Protein AF-A0A2S2F876-F1 (afdb_monomer)

Solvent-accessible surface area (backbone atoms only — not comparable to full-atom values): 8687 Å² total; per-residue (Å²): 133,87,80,82,48,54,65,54,49,51,55,51,35,34,74,64,55,48,87,61,58,48,56,92,82,43,59,73,80,48,56,87,31,64,27,49,39,29,38,87,89,77,45,75,47,75,41,37,40,49,50,43,60,70,58,55,66,58,70,64,71,68,46,70,77,58,67,69,74,78,84,43,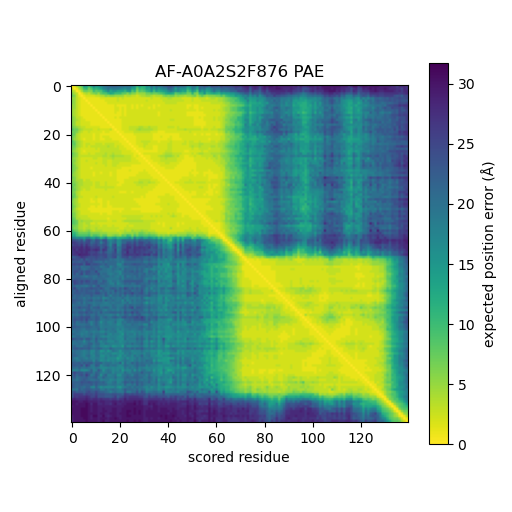54,68,59,48,52,56,50,41,36,75,70,56,47,89,61,57,48,55,90,84,41,59,73,79,47,59,87,32,64,29,49,38,30,35,87,90,79,45,76,46,77,41,37,39,49,51,40,67,73,67,49,70,67,87,87,52,86,77,77,80,76,83,74,79,74,80,89,128

pLDDT: mean 86.84, std 14.28, range [40.75, 97.81]

InterPro domains:
  IPR007929 Protein of unknown function DUF723 [PF05265] (3-62)
  IPR007929 Protein of unknown function DUF723 [PF05265] (70-128)

Secondary structure (DSSP, 8-state):
-PPPPHHHHHHHHHHHHTT-SB-TT-----TTSEEEEEETTTEEEEEEHHHHHTTPPPTTHHHHT-------HHHHHHHHHHHHTTSSB-TT-----TTSEEEEEETTTEEEEEEHHHHHTT---TTSPPPPP-------

Radius of gyration: 25.34 Å; Cα contacts (8 Å, |Δi|>4): 170; chains: 1; bounding box: 56×21×64 Å

Nearest PDB structures (foldseek):
  5vy4-assembly1_B  TM=1.911E-01  e=5.754E-01  Thermoplasma acidophilum
  8amz-assembly1_I  TM=2.904E-01  e=7.679E+00  Spinacia oleracea
  5nmm-assembly1_A  TM=1.717E-01  e=2.928E+00  Homo sapiens
  3c5l-assembly1_A  TM=1.714E-01  e=2.596E+00  Homo sapiens
  4o9w-assembly1_A  TM=1.663E-01  e=5.036E+00  Homo sapiens

Structure (mmCIF, N/CA/C/O backbone):
data_AF-A0A2S2F876-F1
#
_entry.id   AF-A0A2S2F876-F1
#
loop_
_atom_site.group_PDB
_atom_site.id
_atom_site.type_symbol
_atom_site.label_atom_id
_atom_site.label_alt_id
_atom_site.label_comp_id
_atom_site.label_asym_id
_atom_site.label_entity_id
_atom_site.label_seq_id
_atom_site.pdbx_PDB_ins_code
_atom_site.Cartn_x
_atom_site.Cartn_y
_atom_site.Cartn_z
_atom_site.occupancy
_atom_site.B_iso_or_equiv
_atom_site.auth_seq_id
_atom_site.auth_comp_id
_atom_site.auth_asym_id
_atom_site.auth_atom_id
_atom_site.pdbx_PDB_model_num
ATOM 1 N N . MET A 1 1 ? -33.109 7.523 17.990 1.00 54.34 1 MET A N 1
ATOM 2 C CA . MET A 1 1 ? -31.848 6.857 17.583 1.00 54.34 1 MET A CA 1
ATOM 3 C C . MET A 1 1 ? -31.151 6.326 18.826 1.00 54.34 1 MET A C 1
ATOM 5 O O . MET A 1 1 ? -30.933 7.099 19.751 1.00 54.34 1 MET A O 1
ATOM 9 N N . LYS A 1 2 ? -30.856 5.022 18.889 1.00 61.34 2 LYS A N 1
ATOM 10 C CA . LYS A 1 2 ? -30.177 4.413 20.044 1.00 61.34 2 LYS A CA 1
ATOM 11 C C . LYS A 1 2 ? -28.692 4.793 19.985 1.00 61.34 2 LYS A C 1
ATOM 13 O O . LYS A 1 2 ? -28.042 4.531 18.974 1.00 61.34 2 LYS A O 1
ATOM 18 N N . LYS A 1 3 ? -28.170 5.471 21.013 1.00 69.19 3 LYS A N 1
ATOM 19 C CA . LYS A 1 3 ? -26.731 5.761 21.107 1.00 69.19 3 LYS A CA 1
ATOM 20 C C . LYS A 1 3 ? -25.999 4.437 21.321 1.00 69.19 3 LYS A C 1
ATOM 22 O O . LYS A 1 3 ? -26.368 3.682 22.212 1.00 69.19 3 LYS A O 1
ATOM 27 N N . LEU A 1 4 ? -25.002 4.163 20.481 1.00 80.94 4 LEU A N 1
ATOM 28 C CA . LEU A 1 4 ? -24.133 2.996 20.628 1.00 80.94 4 LEU A CA 1
ATOM 29 C C . LEU A 1 4 ? -23.407 3.089 21.980 1.00 80.94 4 LEU A C 1
ATOM 31 O O . LEU A 1 4 ? -22.855 4.147 22.289 1.00 80.94 4 LEU A O 1
ATOM 35 N N . SER A 1 5 ? -23.425 2.024 22.778 1.00 92.50 5 SER A N 1
ATOM 36 C CA . SER A 1 5 ? -22.649 1.947 24.021 1.00 92.50 5 SER A CA 1
ATOM 37 C C . SER A 1 5 ? -21.208 1.481 23.755 1.00 92.50 5 SER A C 1
ATOM 39 O O . SER A 1 5 ? -20.876 1.047 22.647 1.00 92.50 5 SER A O 1
ATOM 41 N N . LEU A 1 6 ? -20.343 1.540 24.775 1.00 93.38 6 LEU A N 1
ATOM 42 C CA . LEU A 1 6 ? -19.014 0.918 24.710 1.00 93.38 6 LEU A CA 1
ATOM 43 C C . LEU A 1 6 ? -19.118 -0.598 24.475 1.00 93.38 6 LEU A C 1
ATOM 45 O O . LEU A 1 6 ? -18.379 -1.143 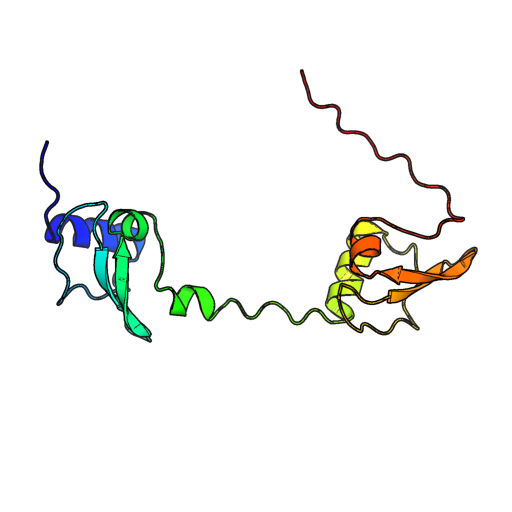23.662 1.00 93.38 6 LEU A O 1
ATOM 49 N N . GLU A 1 7 ? -20.069 -1.273 25.122 1.00 94.19 7 GLU A N 1
ATOM 50 C CA . GLU A 1 7 ? -20.288 -2.711 24.935 1.00 94.19 7 GLU A CA 1
ATOM 51 C C . GLU A 1 7 ? -20.690 -3.051 23.499 1.00 94.19 7 GLU A C 1
ATOM 53 O O . GLU A 1 7 ? -20.180 -4.008 22.915 1.00 94.19 7 GLU A O 1
ATOM 58 N N . ASP A 1 8 ? -21.576 -2.251 22.901 1.00 94.31 8 ASP A N 1
ATOM 59 C CA . ASP A 1 8 ? -21.981 -2.436 21.509 1.00 94.31 8 ASP A CA 1
ATOM 60 C C . ASP A 1 8 ? -20.799 -2.215 20.555 1.00 94.31 8 ASP A C 1
ATOM 62 O O . ASP A 1 8 ? -20.651 -2.936 19.564 1.00 94.31 8 ASP A O 1
ATOM 66 N N . PHE A 1 9 ? -19.936 -1.237 20.851 1.00 95.38 9 PHE A N 1
ATOM 67 C CA . PHE A 1 9 ? -18.696 -1.020 20.109 1.00 95.38 9 PHE A CA 1
ATOM 68 C C . PHE A 1 9 ? -17.757 -2.228 20.216 1.00 95.38 9 PHE A C 1
ATOM 70 O O . PHE A 1 9 ? -17.247 -2.678 19.190 1.00 95.38 9 PHE A O 1
ATOM 77 N N . ILE A 1 10 ? -17.559 -2.790 21.413 1.00 96.38 10 ILE A N 1
ATOM 78 C CA . ILE A 1 10 ? -16.692 -3.962 21.621 1.00 96.38 10 ILE A CA 1
ATOM 79 C C . ILE A 1 10 ? -17.247 -5.176 20.871 1.00 96.38 10 ILE A C 1
ATOM 81 O O . ILE A 1 10 ? -16.501 -5.830 20.144 1.00 96.38 10 ILE A O 1
ATOM 85 N N . LYS A 1 11 ? -18.558 -5.440 20.961 1.00 96.56 11 LYS A N 1
ATOM 86 C CA . LYS A 1 11 ? -19.216 -6.529 20.216 1.00 96.56 11 LYS A CA 1
ATOM 87 C C . LYS A 1 11 ? -18.979 -6.399 18.713 1.00 96.56 11 LYS A C 1
ATOM 89 O O . LYS A 1 11 ? -18.537 -7.351 18.077 1.00 96.56 11 LYS A O 1
ATOM 94 N N . LYS A 1 12 ? -19.208 -5.209 18.148 1.00 96.12 12 LYS A N 1
ATOM 95 C CA . LYS A 1 12 ? -18.961 -4.954 16.719 1.00 96.12 12 LYS A CA 1
ATOM 96 C C . LYS A 1 12 ? -17.483 -5.065 16.358 1.00 96.12 12 LYS A C 1
ATOM 98 O O . LYS A 1 12 ? -17.154 -5.614 15.315 1.00 96.12 12 LYS A O 1
ATOM 103 N N . SER A 1 13 ? -16.593 -4.593 17.222 1.00 96.38 13 SER A N 1
ATOM 104 C CA . SER A 1 13 ? -15.154 -4.675 16.981 1.00 96.38 13 SER A CA 1
ATOM 105 C C . SER A 1 13 ? -14.659 -6.122 16.978 1.00 96.38 13 SER A C 1
ATOM 107 O O . SER A 1 13 ? -13.819 -6.461 16.150 1.00 96.38 13 SER A O 1
ATOM 109 N N . ARG A 1 14 ? -15.215 -6.992 17.833 1.00 96.81 14 ARG A N 1
ATOM 110 C CA . ARG A 1 14 ? -14.914 -8.433 17.836 1.00 96.81 14 ARG A CA 1
ATOM 111 C C . ARG A 1 14 ? -15.399 -9.151 16.578 1.00 96.81 14 ARG A C 1
ATOM 113 O O . ARG A 1 14 ? -14.730 -10.067 16.125 1.00 96.81 14 ARG A O 1
ATOM 120 N N . ILE A 1 15 ? -16.500 -8.711 15.964 1.00 97.19 15 ILE A N 1
ATOM 121 C CA . ILE A 1 15 ? -16.936 -9.246 14.658 1.00 97.19 15 ILE A CA 1
ATOM 122 C C . ILE A 1 15 ? -15.889 -8.957 13.569 1.00 97.19 15 ILE A C 1
ATOM 124 O O . ILE A 1 15 ? -15.662 -9.785 12.694 1.00 97.19 15 ILE A O 1
ATOM 128 N N . VAL A 1 16 ? -15.245 -7.789 13.623 1.00 96.44 16 VAL A N 1
ATOM 129 C CA . VAL A 1 16 ? -14.303 -7.326 12.591 1.00 96.44 16 VAL A CA 1
ATOM 130 C C . VAL A 1 16 ? -12.882 -7.847 12.825 1.00 96.44 16 VAL A C 1
ATOM 132 O O . VAL A 1 16 ? -12.191 -8.199 11.873 1.00 96.44 16 VAL A O 1
ATOM 135 N N . HIS A 1 17 ? -12.438 -7.886 14.083 1.00 95.19 17 HIS A N 1
ATOM 136 C CA . HIS A 1 17 ? -11.038 -8.137 14.452 1.00 95.19 17 HIS A CA 1
ATOM 137 C C . HIS A 1 17 ? -10.826 -9.392 15.308 1.00 95.19 17 HIS A C 1
ATOM 139 O O . HIS A 1 17 ? -9.683 -9.695 15.649 1.00 95.19 17 HIS A O 1
ATOM 145 N N . GLY A 1 18 ? -11.889 -10.103 15.695 1.00 94.94 18 GLY A N 1
ATOM 146 C CA . GLY A 1 18 ? -11.823 -11.161 16.706 1.00 94.94 18 GLY A CA 1
ATOM 147 C C . GLY A 1 18 ? -11.371 -10.624 18.069 1.00 94.94 18 GLY A C 1
ATOM 148 O O . GLY A 1 18 ? -11.624 -9.468 18.415 1.00 94.94 18 GLY A O 1
ATOM 149 N N . ASP A 1 19 ? -10.634 -11.442 18.818 1.00 94.44 19 ASP A N 1
ATOM 150 C CA . ASP A 1 19 ? -10.071 -11.089 20.132 1.00 94.44 19 ASP A CA 1
ATOM 151 C C . ASP A 1 19 ? -8.688 -10.419 20.042 1.00 94.44 19 ASP A C 1
ATOM 153 O O . ASP A 1 19 ? -7.898 -10.429 20.982 1.00 94.44 19 ASP A O 1
ATOM 157 N N . LYS A 1 20 ? -8.369 -9.820 18.889 1.00 95.19 20 LYS A N 1
ATOM 158 C CA . LYS A 1 20 ? -7.048 -9.243 18.608 1.00 95.19 20 LYS A CA 1
ATOM 159 C C . LYS A 1 20 ? -6.686 -8.041 19.482 1.00 95.19 20 LYS A C 1
ATOM 161 O O . LYS A 1 20 ? -5.503 -7.782 19.682 1.00 95.19 20 LYS A O 1
ATOM 166 N N . TYR A 1 21 ? -7.671 -7.259 19.911 1.00 97.44 21 TYR A N 1
ATOM 167 C CA . TYR A 1 21 ? -7.458 -5.978 20.582 1.00 97.44 21 TYR A CA 1
ATOM 168 C C . TYR A 1 21 ? -8.097 -5.970 21.963 1.00 97.44 21 TYR A C 1
ATOM 170 O O . TYR A 1 21 ? -9.197 -6.494 22.139 1.00 97.44 21 TYR A O 1
ATOM 178 N N . ASP A 1 22 ? -7.423 -5.313 22.902 1.00 97.19 22 ASP A N 1
ATOM 179 C CA . ASP A 1 22 ? -7.954 -5.048 24.233 1.00 97.19 22 ASP A CA 1
ATOM 180 C C . ASP A 1 22 ? -8.590 -3.644 24.291 1.00 97.19 22 ASP A C 1
ATOM 182 O O . ASP A 1 22 ? -8.097 -2.674 23.702 1.00 97.19 22 ASP A O 1
ATOM 186 N N . TYR A 1 23 ? -9.730 -3.572 24.975 1.00 96.88 23 TYR A N 1
ATOM 187 C CA . TYR A 1 23 ? -10.564 -2.386 25.161 1.00 96.88 23 TYR A CA 1
ATOM 188 C C . TYR A 1 23 ? -10.772 -2.046 26.649 1.00 96.88 23 TYR A C 1
ATOM 190 O O . TYR A 1 23 ? -11.645 -1.243 26.977 1.00 96.88 23 TYR A O 1
ATOM 198 N N . SER A 1 24 ? -10.001 -2.658 27.553 1.00 95.12 24 SER A N 1
ATOM 199 C CA . SER A 1 24 ? -10.067 -2.474 29.010 1.00 95.12 24 SER A CA 1
ATOM 200 C C . SER A 1 24 ? -9.959 -1.007 29.447 1.00 95.12 24 SER A C 1
ATOM 202 O O . SER A 1 24 ? -10.622 -0.593 30.393 1.00 95.12 24 SER A O 1
ATOM 204 N N . GLU A 1 25 ? -9.197 -0.195 28.710 1.00 94.31 25 GLU A N 1
ATOM 205 C CA . GLU A 1 25 ? -9.042 1.248 28.944 1.00 94.31 25 GLU A CA 1
ATOM 206 C C . GLU A 1 25 ? -9.810 2.133 27.940 1.00 94.31 25 GLU A C 1
ATOM 208 O O . GLU A 1 25 ? -9.550 3.338 27.817 1.00 94.31 25 GLU A O 1
ATOM 213 N N . SER A 1 26 ? -10.723 1.558 27.156 1.00 94.69 26 SER A N 1
ATOM 214 C CA . SER A 1 26 ? -11.458 2.289 26.123 1.00 94.69 26 SER A CA 1
ATOM 215 C C . SER A 1 26 ? -12.617 3.098 26.703 1.00 94.69 26 SER A C 1
ATOM 217 O O . SER A 1 26 ? -13.439 2.591 27.457 1.00 94.69 26 SER A O 1
ATOM 219 N N . VAL A 1 27 ? -12.769 4.346 26.249 1.00 94.75 27 VAL A N 1
ATOM 220 C CA . VAL A 1 27 ? -13.952 5.176 26.535 1.00 94.75 27 VAL A CA 1
ATOM 221 C C . VAL A 1 27 ? -14.632 5.550 25.224 1.00 94.75 27 VAL A C 1
ATOM 223 O O . VAL A 1 27 ? -14.075 6.291 24.413 1.00 94.75 27 VAL A O 1
ATOM 226 N N . TYR A 1 28 ? -15.852 5.053 25.008 1.00 94.38 28 TYR A N 1
ATOM 227 C CA . TYR A 1 28 ? -16.613 5.342 23.794 1.00 94.38 28 TYR A CA 1
ATOM 228 C C . TYR A 1 28 ? -17.398 6.652 23.923 1.00 94.38 28 TYR A C 1
ATOM 230 O O . TYR A 1 28 ? -18.340 6.754 24.706 1.00 94.38 28 TYR A O 1
ATOM 238 N N . LYS A 1 29 ? -17.021 7.656 23.122 1.00 93.19 29 LYS A N 1
ATOM 239 C CA . LYS A 1 29 ? -17.654 8.991 23.101 1.00 93.19 29 LYS A CA 1
ATOM 240 C C . LYS A 1 29 ? -18.522 9.243 21.859 1.00 93.19 29 LYS A C 1
ATOM 242 O O . LYS A 1 29 ? -19.233 10.241 21.799 1.00 93.19 29 LYS A O 1
ATOM 247 N N . GLY A 1 30 ? -18.470 8.357 20.862 1.00 92.62 30 GLY A N 1
ATOM 248 C CA . GLY A 1 30 ? -19.225 8.469 19.611 1.00 92.62 30 GLY A CA 1
ATOM 249 C C . GLY A 1 30 ? -18.479 7.897 18.404 1.00 92.62 30 GLY A C 1
ATOM 250 O O . GLY A 1 30 ? -17.270 7.697 18.446 1.00 92.62 30 GLY A O 1
ATOM 251 N N . ALA A 1 31 ? -19.198 7.660 17.302 1.00 92.62 31 ALA A N 1
ATOM 252 C CA . ALA A 1 31 ? -18.662 6.950 16.135 1.00 92.62 31 ALA A CA 1
ATOM 253 C C . ALA A 1 31 ? -17.532 7.714 15.422 1.00 92.62 31 ALA A C 1
ATOM 255 O O . ALA A 1 31 ? -16.587 7.110 14.925 1.00 92.62 31 ALA A O 1
ATOM 256 N N . LEU A 1 32 ? -17.616 9.046 15.397 1.00 95.25 32 LEU A N 1
ATOM 257 C CA . LEU A 1 32 ? -16.601 9.922 14.801 1.00 95.25 32 LEU A CA 1
ATOM 258 C C . LEU A 1 32 ? -15.537 10.377 15.811 1.00 95.25 32 LEU A C 1
ATOM 260 O O . LEU A 1 32 ? -14.638 11.133 15.458 1.00 95.25 32 LEU A O 1
ATOM 264 N N . GLN A 1 33 ? -15.639 9.936 17.065 1.00 96.94 33 GLN A N 1
ATOM 265 C CA . GLN A 1 33 ? -14.683 10.276 18.110 1.00 96.94 33 GLN A CA 1
ATOM 266 C C . GLN A 1 33 ? -13.562 9.244 18.161 1.00 96.94 33 GLN A C 1
ATOM 268 O O . GLN A 1 33 ? -13.735 8.079 17.784 1.00 96.94 33 GLN A O 1
ATOM 273 N N . LYS A 1 34 ? -12.404 9.688 18.646 1.00 96.38 34 LYS A N 1
ATOM 274 C CA . LYS A 1 34 ? -11.295 8.787 18.928 1.00 96.38 34 LYS A CA 1
ATOM 275 C C . LYS A 1 34 ? -11.628 7.888 20.115 1.00 96.38 34 LYS A C 1
ATOM 277 O O . LYS A 1 34 ? -12.227 8.330 21.094 1.00 96.38 34 LYS A O 1
ATOM 282 N N . ILE A 1 35 ? -11.197 6.642 20.016 1.00 97.44 35 ILE A N 1
ATOM 283 C CA . ILE A 1 35 ? -11.236 5.639 21.070 1.00 97.44 35 ILE A CA 1
ATOM 284 C C . ILE A 1 35 ? -9.828 5.065 21.235 1.00 97.44 35 ILE A C 1
ATOM 286 O O . ILE A 1 35 ? -9.137 4.800 20.247 1.00 97.44 35 ILE A O 1
ATOM 290 N N . LYS A 1 36 ? -9.397 4.912 22.490 1.00 97.81 36 LYS A N 1
ATOM 291 C CA . LYS A 1 36 ? -8.165 4.204 22.847 1.00 97.81 36 LYS A CA 1
ATOM 292 C C . LYS A 1 36 ? -8.391 2.709 22.636 1.00 97.81 36 LYS A C 1
ATOM 294 O O . LYS A 1 36 ? -9.400 2.193 23.103 1.00 97.81 36 LYS A O 1
ATOM 299 N N . ILE A 1 37 ? -7.477 2.035 21.953 1.00 97.75 37 ILE A N 1
ATOM 300 C CA . ILE A 1 37 ? -7.491 0.595 21.677 1.00 97.75 37 ILE A CA 1
ATOM 301 C C . ILE A 1 37 ? -6.092 0.063 21.980 1.00 97.75 37 ILE A C 1
ATOM 303 O O . ILE A 1 37 ? -5.100 0.720 21.664 1.00 97.75 37 ILE A O 1
ATOM 307 N N . ILE A 1 38 ? -5.985 -1.115 22.583 1.00 97.75 38 ILE A N 1
ATOM 308 C CA . ILE A 1 38 ? -4.702 -1.694 22.980 1.00 97.75 38 ILE A CA 1
ATOM 309 C C . ILE A 1 38 ? -4.343 -2.819 22.012 1.00 97.75 38 ILE A C 1
ATOM 311 O O . ILE A 1 38 ? -5.053 -3.816 21.875 1.00 97.75 38 ILE A O 1
ATOM 315 N N . CYS A 1 39 ? -3.230 -2.642 21.300 1.00 96.12 39 CYS A N 1
ATOM 316 C CA . CYS A 1 39 ? -2.626 -3.677 20.474 1.00 96.12 39 CYS A CA 1
ATOM 317 C C . CYS A 1 39 ? -1.715 -4.562 21.338 1.00 96.12 39 CYS A C 1
ATOM 319 O O . CYS A 1 39 ? -0.825 -4.020 21.993 1.00 96.12 39 CYS A O 1
ATOM 321 N N . PRO A 1 40 ? -1.842 -5.900 21.280 1.00 95.31 40 PRO A N 1
ATOM 322 C CA . PRO A 1 40 ? -1.060 -6.807 22.124 1.00 95.31 40 PRO A CA 1
ATOM 323 C C . PRO A 1 40 ? 0.453 -6.723 21.879 1.00 95.31 40 PRO A C 1
ATOM 325 O O . PRO A 1 40 ? 1.232 -7.030 22.771 1.00 95.31 40 PRO A O 1
ATOM 328 N N . THR A 1 41 ? 0.886 -6.289 20.689 1.00 93.38 41 THR A N 1
ATOM 329 C CA . THR A 1 41 ? 2.310 -6.216 20.318 1.00 93.38 41 THR A CA 1
ATOM 330 C C . THR A 1 41 ? 2.873 -4.795 20.280 1.00 93.38 41 THR A C 1
ATOM 332 O O . THR A 1 41 ? 4.086 -4.626 20.271 1.00 93.38 41 THR A O 1
ATOM 335 N N . HIS A 1 42 ? 2.020 -3.768 20.207 1.00 94.44 42 HIS A N 1
ATOM 336 C CA . HIS A 1 42 ? 2.447 -2.375 19.998 1.00 94.44 42 HIS A CA 1
ATOM 337 C C . HIS A 1 42 ? 1.893 -1.395 21.042 1.00 94.44 42 HIS A C 1
ATOM 339 O O . HIS A 1 42 ? 2.148 -0.196 20.937 1.00 94.44 42 HIS A O 1
ATOM 345 N N . GLY A 1 43 ? 1.130 -1.884 22.022 1.00 95.12 43 GLY A N 1
ATOM 346 C CA . GLY A 1 43 ? 0.539 -1.075 23.084 1.00 95.12 43 GLY A CA 1
ATOM 347 C C . GLY A 1 43 ? -0.680 -0.260 22.646 1.00 95.12 43 GLY A C 1
ATOM 348 O O . GLY A 1 43 ? -1.322 -0.543 21.628 1.00 95.12 43 GLY A O 1
ATOM 349 N N . ALA A 1 44 ? -1.024 0.742 23.456 1.00 96.62 44 ALA A N 1
ATOM 350 C CA . ALA A 1 44 ? -2.186 1.597 23.244 1.00 96.62 44 ALA A CA 1
ATOM 351 C C . ALA A 1 44 ? -2.020 2.519 22.026 1.00 96.62 44 ALA A C 1
ATOM 353 O O . ALA A 1 44 ? -0.980 3.144 21.822 1.00 96.62 44 ALA A O 1
ATOM 354 N N . PHE A 1 45 ? -3.080 2.643 21.237 1.00 97.06 45 PHE A N 1
ATOM 355 C CA . PHE A 1 45 ? -3.187 3.573 20.121 1.00 97.06 45 PHE A CA 1
ATOM 356 C C . PHE A 1 45 ? -4.605 4.148 20.053 1.00 97.06 45 PHE A C 1
ATOM 358 O O . PHE A 1 45 ? -5.542 3.601 20.629 1.00 97.06 45 PHE A O 1
ATOM 365 N N . GLU A 1 46 ? -4.775 5.264 19.347 1.00 97.12 46 GLU A N 1
ATOM 366 C CA . GLU A 1 46 ? -6.088 5.880 19.149 1.00 97.12 46 GLU A CA 1
ATOM 367 C C . GLU A 1 46 ? -6.539 5.774 17.695 1.00 97.12 46 GLU A C 1
ATOM 369 O O . GLU A 1 46 ? -5.762 6.025 16.770 1.00 97.12 46 GLU A O 1
ATOM 374 N N . GLN A 1 47 ? -7.821 5.476 17.489 1.00 96.06 47 GLN A N 1
ATOM 375 C CA . GLN A 1 47 ? -8.471 5.560 16.180 1.00 96.06 47 GLN A CA 1
ATOM 376 C C . GLN A 1 47 ? -9.882 6.110 16.295 1.00 96.06 47 GLN A C 1
ATOM 378 O O . GLN A 1 47 ? -10.506 6.031 17.347 1.00 96.06 47 GLN A O 1
ATOM 383 N N . ILE A 1 48 ? -10.404 6.650 15.193 1.00 97.25 48 ILE A N 1
ATOM 384 C CA . ILE A 1 48 ? -11.832 6.957 15.085 1.00 97.25 48 ILE A CA 1
ATOM 385 C C . ILE A 1 48 ? -12.606 5.642 15.197 1.00 97.25 48 ILE A C 1
ATOM 387 O O . ILE A 1 48 ? -12.323 4.702 14.452 1.00 97.25 48 ILE A O 1
ATOM 391 N N . ALA A 1 49 ? -13.591 5.585 16.092 1.00 96.56 49 ALA A N 1
ATOM 392 C CA . ALA A 1 49 ? -14.326 4.355 16.372 1.00 96.56 49 ALA A CA 1
ATOM 393 C C . ALA A 1 49 ? -14.946 3.737 15.107 1.00 96.56 49 ALA A C 1
ATOM 395 O O . ALA A 1 49 ? -14.807 2.540 14.872 1.00 96.56 49 ALA A O 1
ATOM 396 N N . ASN A 1 50 ? -15.558 4.547 14.240 1.00 96.31 50 ASN A N 1
ATOM 397 C CA . ASN A 1 50 ? -16.117 4.064 12.978 1.00 96.31 50 ASN A CA 1
ATOM 398 C C . ASN A 1 50 ? -15.053 3.478 12.036 1.00 96.31 50 ASN A C 1
ATOM 400 O O . ASN A 1 50 ? -15.312 2.480 11.375 1.00 96.31 50 ASN A O 1
ATOM 404 N N . ASN A 1 51 ? -13.848 4.050 12.001 1.00 96.94 51 ASN A N 1
ATOM 405 C CA . ASN A 1 51 ? -12.762 3.531 11.168 1.00 96.94 51 ASN A CA 1
ATOM 406 C C . ASN A 1 51 ? -12.270 2.173 11.681 1.00 96.94 51 ASN A C 1
ATOM 408 O O . ASN A 1 51 ? -12.016 1.267 10.889 1.00 96.94 51 ASN A O 1
ATOM 412 N N . HIS A 1 52 ? -12.184 2.016 13.004 1.00 97.00 52 HIS A N 1
ATOM 413 C CA . HIS A 1 52 ? -11.862 0.729 13.620 1.00 97.00 52 HIS A CA 1
ATOM 414 C C . HIS A 1 52 ? -12.911 -0.331 13.269 1.00 97.00 52 HIS A C 1
ATOM 416 O O . HIS A 1 52 ? -12.561 -1.427 12.837 1.00 97.00 52 HIS A O 1
ATOM 422 N N . LEU A 1 53 ? -14.200 0.020 13.348 1.00 96.25 53 LEU A N 1
ATOM 423 C CA . LEU A 1 53 ? -15.309 -0.856 12.942 1.00 96.25 53 LEU A CA 1
ATOM 424 C C . LEU A 1 53 ? -15.340 -1.167 11.435 1.00 96.25 53 LEU A C 1
ATOM 426 O O . LEU A 1 53 ? -15.992 -2.122 11.029 1.00 96.25 53 LEU A O 1
ATOM 430 N N . GLN A 1 54 ? -14.641 -0.396 10.602 1.00 96.25 54 GLN A N 1
ATOM 431 C CA . GLN A 1 54 ? -14.453 -0.685 9.175 1.00 96.25 54 GLN A CA 1
ATOM 432 C C . GLN A 1 54 ? -13.244 -1.595 8.896 1.00 96.25 54 GLN A C 1
ATOM 434 O O . GLN A 1 54 ? -12.938 -1.866 7.737 1.00 96.25 54 GLN A O 1
ATOM 439 N N . GLY A 1 55 ? -12.544 -2.070 9.930 1.00 94.00 55 GLY A N 1
ATOM 440 C CA . GLY A 1 55 ? -11.406 -2.978 9.777 1.00 94.00 55 GLY A CA 1
ATOM 441 C C . GLY A 1 55 ? -10.044 -2.290 9.724 1.00 94.00 55 GLY A C 1
ATOM 442 O O . GLY A 1 55 ? -9.048 -2.942 9.394 1.00 94.00 55 GLY A O 1
ATOM 443 N N . MET A 1 56 ? -9.947 -0.999 10.074 1.00 94.00 56 MET A N 1
ATOM 444 C CA . MET A 1 56 ? -8.629 -0.399 10.288 1.00 94.00 56 MET A CA 1
ATOM 445 C C . MET A 1 56 ? -7.899 -1.121 11.415 1.00 94.00 56 MET A C 1
ATOM 447 O O . MET A 1 56 ? -8.413 -1.300 12.511 1.00 94.00 56 MET A O 1
ATOM 451 N N . ASN A 1 57 ? -6.674 -1.540 11.118 1.00 93.44 57 ASN A N 1
ATOM 452 C CA . ASN A 1 57 ? -5.801 -2.197 12.075 1.00 93.44 57 ASN A CA 1
ATOM 453 C C . ASN A 1 57 ? -4.934 -1.167 12.809 1.00 93.44 57 ASN A C 1
ATOM 455 O O . ASN A 1 57 ? -4.805 -0.018 12.382 1.00 93.44 57 ASN A O 1
ATOM 459 N N . CYS A 1 58 ? -4.278 -1.606 13.883 1.00 94.00 58 CYS A N 1
ATOM 460 C CA . CYS A 1 58 ? -3.196 -0.869 14.535 1.00 94.00 58 CYS A CA 1
ATOM 461 C C . CYS A 1 58 ? -2.199 -0.330 13.484 1.00 94.00 58 CYS A C 1
ATOM 463 O O . CYS A 1 58 ? -1.722 -1.118 12.659 1.00 94.00 58 CYS A O 1
ATOM 465 N N . PRO A 1 59 ? -1.840 0.970 13.511 1.00 91.12 59 PRO A N 1
ATOM 466 C CA . PRO A 1 59 ? -0.955 1.566 12.510 1.00 91.12 59 PRO A CA 1
ATOM 467 C C . PRO A 1 59 ? 0.413 0.885 12.423 1.00 91.12 59 PRO A C 1
ATOM 469 O O . PRO A 1 59 ? 0.964 0.756 11.332 1.00 91.12 59 PRO A O 1
ATOM 472 N N . ASN A 1 60 ? 0.936 0.410 13.557 1.00 87.88 60 ASN A N 1
ATOM 473 C CA . ASN A 1 60 ? 2.211 -0.297 13.609 1.00 87.88 60 ASN A CA 1
ATOM 474 C C . ASN A 1 60 ? 2.094 -1.691 12.976 1.00 87.88 60 ASN A C 1
ATOM 476 O O . ASN A 1 60 ? 2.854 -1.980 12.060 1.00 87.88 60 ASN A O 1
ATOM 480 N N . CYS A 1 61 ? 1.069 -2.487 13.322 1.00 87.38 61 CYS A N 1
ATOM 481 C CA . CYS A 1 61 ? 0.788 -3.759 12.630 1.00 87.38 61 CYS A CA 1
ATOM 482 C C . CYS A 1 61 ? 0.579 -3.569 11.120 1.00 87.38 61 CYS A C 1
ATOM 484 O O . CYS A 1 61 ? 1.035 -4.365 10.314 1.00 87.38 61 CYS A O 1
ATOM 486 N N . ALA A 1 62 ? -0.115 -2.505 10.710 1.00 84.56 62 ALA A N 1
ATOM 487 C CA . ALA A 1 62 ? -0.351 -2.225 9.295 1.00 84.56 62 ALA A CA 1
ATOM 488 C C . ALA A 1 62 ? 0.922 -1.788 8.545 1.00 84.56 62 ALA A C 1
ATOM 490 O O . ALA A 1 62 ? 0.926 -1.731 7.312 1.00 84.56 62 ALA A O 1
ATOM 491 N N . ASN A 1 63 ? 1.983 -1.429 9.269 1.00 76.62 63 ASN A N 1
ATOM 492 C C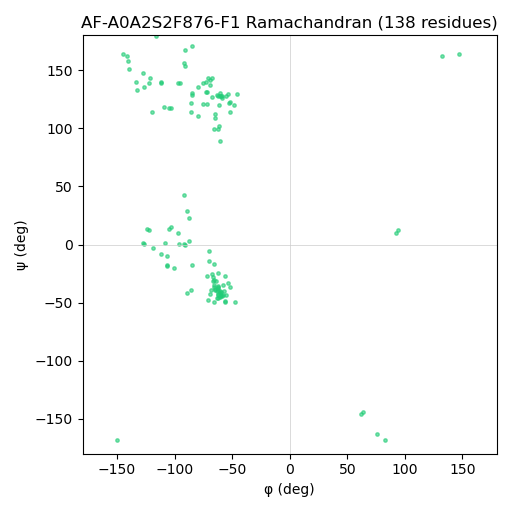A . ASN A 1 63 ? 3.252 -0.982 8.710 1.00 76.62 63 ASN A CA 1
ATOM 493 C C . ASN A 1 63 ? 4.370 -2.030 8.827 1.00 76.62 63 ASN A C 1
ATOM 495 O O . ASN A 1 63 ? 5.327 -1.926 8.062 1.00 76.62 63 ASN A O 1
ATOM 499 N N . THR A 1 64 ? 4.247 -3.051 9.685 1.00 65.50 64 THR A N 1
ATOM 500 C CA . THR A 1 64 ? 5.246 -4.131 9.817 1.00 65.50 64 THR A CA 1
ATOM 501 C C . THR A 1 64 ? 5.383 -4.971 8.544 1.00 65.50 64 THR A C 1
ATOM 503 O O . THR A 1 64 ? 6.493 -5.359 8.198 1.00 65.50 64 THR A O 1
ATOM 506 N N . ASP A 1 65 ? 4.308 -5.134 7.764 1.00 54.09 65 ASP A N 1
ATOM 507 C CA . ASP A 1 65 ? 4.335 -5.866 6.483 1.00 54.09 65 ASP A CA 1
ATOM 508 C C . ASP A 1 65 ? 4.627 -4.978 5.263 1.00 54.09 65 ASP A C 1
ATOM 510 O O . ASP A 1 65 ? 4.723 -5.448 4.128 1.00 54.09 65 ASP A O 1
ATOM 514 N N . LYS A 1 66 ? 4.821 -3.668 5.464 1.00 53.91 66 LYS A N 1
ATOM 515 C CA . LYS A 1 66 ? 5.196 -2.733 4.392 1.00 53.91 66 LYS A CA 1
ATOM 516 C C . LYS A 1 66 ? 6.706 -2.579 4.283 1.00 53.91 66 LYS A C 1
ATOM 518 O O . LYS A 1 66 ? 7.200 -1.475 4.025 1.00 53.91 66 LYS A O 1
ATOM 523 N N . ALA A 1 67 ? 7.449 -3.680 4.373 1.00 51.12 67 ALA A N 1
ATOM 524 C CA . ALA A 1 67 ? 8.742 -3.739 3.712 1.00 51.12 67 ALA A CA 1
ATOM 525 C C . ALA A 1 67 ? 8.471 -3.542 2.214 1.00 51.12 67 ALA A C 1
ATOM 527 O O . ALA A 1 67 ? 8.189 -4.491 1.485 1.00 51.12 67 ALA A O 1
ATOM 528 N N . LYS A 1 68 ? 8.471 -2.281 1.750 1.00 55.69 68 LYS A N 1
ATOM 529 C CA . LYS A 1 68 ? 8.411 -1.971 0.320 1.00 55.69 68 LYS A CA 1
ATOM 530 C C . LYS A 1 68 ? 9.471 -2.864 -0.315 1.00 55.69 68 LYS A C 1
ATOM 532 O O . LYS A 1 68 ? 10.629 -2.734 0.095 1.00 55.69 68 LYS A O 1
ATOM 537 N N . PRO A 1 69 ? 9.118 -3.766 -1.251 1.00 56.28 69 PRO A N 1
ATOM 538 C CA . PRO A 1 69 ? 10.115 -4.622 -1.866 1.00 56.28 69 PRO A CA 1
ATOM 539 C C . PRO A 1 69 ? 11.226 -3.704 -2.359 1.00 56.28 69 PRO A C 1
ATOM 541 O O . PRO A 1 69 ? 10.942 -2.723 -3.061 1.00 56.28 69 PRO A O 1
ATOM 544 N N . LYS A 1 70 ? 12.462 -3.944 -1.896 1.00 58.22 70 LYS A N 1
ATOM 545 C CA . LYS A 1 70 ? 13.615 -3.150 -2.321 1.00 58.22 70 LYS A CA 1
ATOM 546 C C . LYS A 1 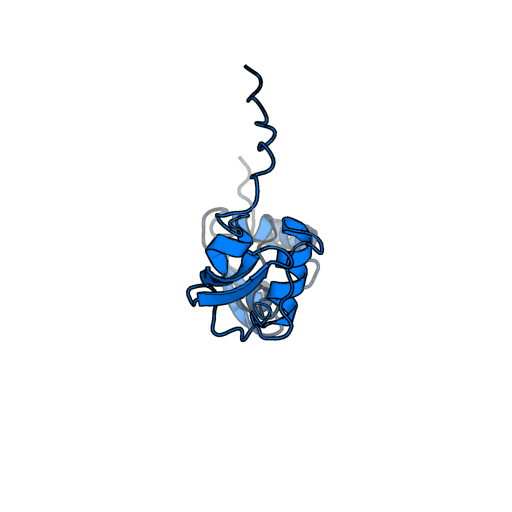70 ? 13.581 -3.170 -3.841 1.00 58.22 70 LYS A C 1
ATOM 548 O O . LYS A 1 70 ? 13.670 -4.234 -4.446 1.00 58.22 70 LYS A O 1
ATOM 553 N N . LYS A 1 71 ? 13.353 -2.005 -4.456 1.00 67.12 71 LYS A N 1
ATOM 554 C CA . LYS A 1 71 ? 13.342 -1.899 -5.913 1.00 67.12 71 LYS A CA 1
ATOM 555 C C . LYS A 1 71 ? 14.771 -2.190 -6.357 1.00 67.12 71 LYS A C 1
ATOM 557 O O . LYS A 1 71 ? 15.635 -1.334 -6.205 1.00 67.12 71 LYS A O 1
ATOM 562 N N . ASN A 1 72 ? 15.006 -3.413 -6.797 1.00 81.06 72 ASN A N 1
ATOM 563 C CA . ASN A 1 72 ? 16.281 -3.930 -7.264 1.00 81.06 72 ASN A CA 1
ATOM 564 C C . ASN A 1 72 ? 16.163 -4.291 -8.753 1.00 81.06 72 ASN A C 1
ATOM 566 O O . ASN A 1 72 ? 15.099 -4.114 -9.360 1.00 81.06 72 ASN A O 1
ATOM 570 N N . LEU A 1 73 ? 17.261 -4.765 -9.343 1.00 85.19 73 LEU A N 1
ATOM 571 C CA . LEU A 1 73 ? 17.294 -5.142 -10.754 1.00 85.19 73 LEU A CA 1
ATOM 572 C C . LEU A 1 73 ? 16.241 -6.218 -11.072 1.00 85.19 73 LEU A C 1
ATOM 574 O O . LEU A 1 73 ? 15.477 -6.040 -12.012 1.00 85.19 73 LEU A O 1
ATOM 578 N N . ASP A 1 74 ? 16.088 -7.243 -10.232 1.00 85.50 74 ASP A N 1
ATOM 579 C CA . ASP A 1 74 ? 15.103 -8.317 -10.444 1.00 85.50 74 ASP A CA 1
ATOM 580 C C . ASP A 1 74 ? 13.662 -7.800 -10.501 1.00 85.50 74 ASP A C 1
ATOM 582 O O . ASP A 1 74 ? 12.869 -8.193 -11.360 1.00 85.50 74 ASP A O 1
ATOM 586 N N . SER A 1 75 ? 13.310 -6.882 -9.594 1.00 86.69 75 SER A N 1
ATOM 587 C CA . SER A 1 75 ? 12.002 -6.222 -9.586 1.00 86.69 75 SER A CA 1
ATOM 588 C C . SER A 1 75 ? 11.752 -5.447 -10.879 1.00 86.69 75 SER A C 1
ATOM 590 O O . SER A 1 75 ? 10.635 -5.455 -11.405 1.00 86.69 75 SER A O 1
ATOM 592 N N . PHE A 1 76 ? 12.786 -4.779 -11.393 1.00 90.44 76 PHE A N 1
ATOM 593 C CA . PHE A 1 76 ? 12.727 -4.084 -12.670 1.00 90.44 76 PHE A CA 1
ATOM 594 C C . PHE A 1 76 ? 12.549 -5.065 -13.832 1.00 90.44 76 PHE A C 1
ATOM 596 O O . PHE A 1 76 ? 11.624 -4.869 -14.616 1.00 90.44 76 PHE A O 1
ATOM 603 N N . LEU A 1 77 ? 13.354 -6.129 -13.909 1.00 90.56 77 LEU A N 1
ATOM 604 C CA . LEU A 1 77 ? 13.312 -7.114 -14.994 1.00 90.56 77 LEU A CA 1
ATOM 605 C C . LEU A 1 77 ? 11.944 -7.787 -15.099 1.00 90.56 77 LEU A C 1
ATOM 607 O O . LEU A 1 77 ? 11.383 -7.863 -16.191 1.00 90.56 77 LEU A O 1
ATOM 611 N N . LYS A 1 78 ? 11.352 -8.188 -13.966 1.00 90.25 78 LYS A N 1
ATOM 612 C CA . LYS A 1 78 ? 9.995 -8.761 -13.939 1.00 90.25 78 LYS A CA 1
ATOM 613 C C . LYS A 1 78 ? 8.974 -7.816 -14.572 1.00 90.25 78 LYS A C 1
ATOM 615 O O . LYS A 1 78 ? 8.210 -8.228 -15.438 1.00 90.25 78 LYS A O 1
ATOM 620 N N . LYS A 1 79 ? 8.989 -6.537 -14.183 1.00 89.56 79 LYS A N 1
ATOM 621 C CA . LYS A 1 79 ? 8.058 -5.531 -14.721 1.00 89.56 79 LYS A CA 1
ATOM 622 C C . LYS A 1 79 ? 8.337 -5.210 -16.183 1.00 89.56 79 LYS A C 1
ATOM 624 O O . LYS A 1 79 ? 7.403 -5.097 -16.971 1.00 89.56 79 LYS A O 1
ATOM 629 N N . ALA A 1 80 ? 9.607 -5.068 -16.546 1.00 91.81 80 ALA A N 1
ATOM 630 C CA . ALA A 1 80 ? 10.022 -4.796 -17.910 1.00 91.81 80 ALA A CA 1
ATOM 631 C C . ALA A 1 80 ? 9.575 -5.927 -18.848 1.00 91.81 80 ALA A C 1
ATOM 633 O O . ALA A 1 80 ? 8.989 -5.637 -19.890 1.00 91.81 80 ALA A O 1
ATOM 634 N N . LYS A 1 81 ? 9.707 -7.192 -18.420 1.00 91.62 81 LYS A N 1
ATOM 635 C CA . LYS A 1 81 ? 9.190 -8.364 -19.140 1.00 91.62 81 LYS A CA 1
ATOM 636 C C . LYS A 1 81 ? 7.667 -8.347 -19.281 1.00 91.62 81 LYS A C 1
ATOM 638 O O . LYS A 1 81 ? 7.161 -8.655 -20.351 1.00 91.62 81 LYS A O 1
ATOM 643 N N . THR A 1 82 ? 6.916 -7.920 -18.264 1.00 90.44 82 THR A N 1
ATOM 644 C CA . THR A 1 82 ? 5.452 -7.765 -18.389 1.00 90.44 82 THR A CA 1
ATOM 645 C C . THR A 1 82 ? 5.055 -6.731 -19.450 1.00 90.44 82 THR A C 1
ATOM 647 O O . THR A 1 82 ? 4.047 -6.901 -20.129 1.00 90.44 82 THR A O 1
ATOM 650 N N . ILE A 1 83 ? 5.824 -5.651 -19.596 1.00 90.12 83 ILE A N 1
ATOM 651 C CA . ILE A 1 83 ? 5.470 -4.520 -20.471 1.00 90.12 83 ILE A CA 1
ATOM 652 C C . ILE A 1 83 ? 5.983 -4.719 -21.898 1.00 90.12 83 ILE A C 1
ATOM 654 O O . ILE A 1 83 ? 5.289 -4.395 -22.862 1.00 90.12 83 ILE A O 1
ATOM 658 N N . HIS A 1 84 ? 7.211 -5.216 -22.032 1.00 90.69 84 HIS A N 1
ATOM 659 C CA . HIS A 1 84 ? 7.931 -5.298 -23.301 1.00 90.69 84 HIS A CA 1
ATOM 660 C C . HIS A 1 84 ? 8.140 -6.734 -23.788 1.00 90.69 84 HIS A C 1
ATOM 662 O O . HIS A 1 84 ? 8.568 -6.910 -24.927 1.00 90.69 84 HIS A O 1
ATOM 668 N N . GLY A 1 85 ? 7.824 -7.751 -22.980 1.00 89.44 85 GLY A N 1
ATOM 669 C CA . GLY A 1 85 ? 8.164 -9.145 -23.269 1.00 89.44 85 GLY A CA 1
ATOM 670 C C . GLY A 1 85 ? 9.677 -9.346 -23.306 1.00 89.44 85 GLY A C 1
ATOM 671 O O . GLY A 1 85 ? 10.419 -8.671 -22.594 1.00 89.44 85 GLY A O 1
ATOM 672 N N . ASP A 1 86 ? 10.138 -10.215 -24.198 1.00 89.62 86 ASP A N 1
ATOM 673 C CA . ASP A 1 86 ? 11.563 -10.477 -24.440 1.00 89.62 86 ASP A CA 1
ATOM 674 C C . ASP A 1 86 ? 12.156 -9.543 -25.523 1.00 89.62 86 ASP A C 1
ATOM 676 O O . ASP A 1 86 ? 13.072 -9.901 -26.256 1.00 89.62 86 ASP A O 1
ATOM 680 N N . LYS A 1 87 ? 11.606 -8.326 -25.674 1.00 90.81 87 LYS A N 1
ATOM 681 C CA . LYS A 1 87 ? 12.002 -7.372 -26.732 1.00 90.81 87 LYS A CA 1
ATOM 682 C C . LYS A 1 87 ? 13.381 -6.739 -26.518 1.00 90.81 87 LYS A C 1
ATOM 684 O O . LYS A 1 87 ? 13.984 -6.270 -27.484 1.00 90.81 87 LYS A O 1
ATOM 689 N N . TYR A 1 88 ? 13.832 -6.636 -25.274 1.00 94.00 88 TYR A N 1
ATOM 690 C CA . TYR A 1 88 ? 15.075 -5.959 -24.920 1.00 94.00 88 TYR A CA 1
ATOM 691 C C . TYR A 1 88 ? 15.956 -6.865 -24.079 1.00 94.00 88 TYR A C 1
ATOM 693 O O . TYR A 1 88 ? 15.453 -7.644 -23.271 1.00 94.00 88 TYR A O 1
ATOM 701 N N . ASP A 1 89 ? 17.261 -6.694 -24.251 1.00 92.62 89 ASP A N 1
ATOM 702 C CA . ASP A 1 89 ? 18.270 -7.301 -23.402 1.00 92.62 89 ASP A CA 1
ATOM 703 C C . ASP A 1 89 ? 18.720 -6.300 -22.321 1.00 92.62 89 ASP A C 1
ATOM 705 O O . ASP A 1 89 ? 18.856 -5.091 -22.555 1.00 92.62 89 ASP A O 1
ATOM 709 N N . TYR A 1 90 ? 18.895 -6.828 -21.114 1.00 92.81 90 TYR A N 1
ATOM 710 C CA . TYR A 1 90 ? 19.279 -6.118 -19.900 1.00 92.81 90 TYR A CA 1
ATOM 711 C C . TYR A 1 90 ? 20.541 -6.713 -19.248 1.00 92.81 90 TYR A C 1
ATOM 713 O O . TYR A 1 90 ? 20.841 -6.401 -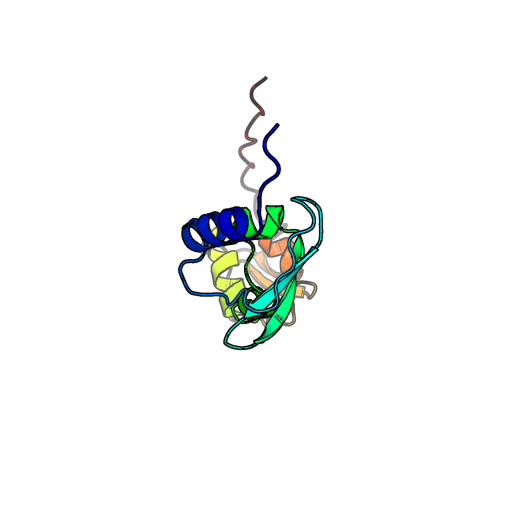18.096 1.00 92.81 90 TYR A O 1
ATOM 721 N N . SER A 1 91 ? 21.270 -7.576 -19.960 1.00 89.25 91 SER A N 1
ATOM 722 C CA . SER A 1 91 ? 22.501 -8.247 -19.519 1.00 89.25 91 SER A CA 1
ATOM 723 C C . SER A 1 91 ? 23.558 -7.280 -18.970 1.00 89.25 91 SER A C 1
ATOM 725 O O . SER A 1 91 ? 24.215 -7.573 -17.975 1.00 89.25 91 SER A O 1
ATOM 727 N N . GLU A 1 92 ? 23.662 -6.086 -19.557 1.00 89.31 92 GLU A N 1
ATOM 728 C CA . GLU A 1 92 ? 24.591 -5.028 -19.132 1.00 89.31 92 GLU A CA 1
ATOM 729 C C . GLU A 1 92 ? 23.912 -3.893 -18.333 1.00 89.31 92 GLU A C 1
ATOM 731 O O . GLU A 1 92 ? 24.457 -2.792 -18.181 1.00 89.31 92 GLU A O 1
ATOM 736 N N . SER A 1 93 ? 22.686 -4.104 -17.851 1.00 89.12 93 SER A N 1
ATOM 737 C CA . SER A 1 93 ? 21.919 -3.086 -17.133 1.00 89.12 93 SER A CA 1
ATOM 738 C C . SER A 1 93 ? 22.269 -3.033 -15.645 1.00 89.12 93 SER A C 1
ATOM 740 O O . SER A 1 93 ? 22.133 -4.013 -14.921 1.00 89.12 93 SER A O 1
ATOM 742 N N . VAL A 1 94 ? 22.584 -1.837 -15.136 1.00 87.81 94 VAL A N 1
ATOM 743 C CA . VAL A 1 94 ? 22.772 -1.603 -13.693 1.00 87.81 94 VAL A CA 1
ATOM 744 C C . VAL A 1 94 ? 21.622 -0.771 -13.136 1.00 87.81 94 VAL A C 1
ATOM 746 O O . VAL A 1 94 ? 21.426 0.387 -13.514 1.00 87.81 94 VAL A O 1
ATOM 749 N N . TYR A 1 95 ? 20.866 -1.339 -12.195 1.00 88.25 95 TYR A N 1
ATOM 750 C CA . TYR A 1 95 ? 19.772 -0.629 -11.538 1.00 88.25 95 TYR A CA 1
ATOM 751 C C . TYR A 1 95 ? 20.300 0.312 -10.445 1.00 88.25 95 TYR A C 1
ATOM 753 O O . TYR A 1 95 ? 20.743 -0.130 -9.389 1.00 88.25 95 TYR A O 1
ATOM 761 N N . LYS A 1 96 ? 20.199 1.626 -10.678 1.00 87.56 96 LYS A N 1
ATOM 762 C CA . LYS A 1 96 ? 20.613 2.679 -9.724 1.00 87.56 96 LYS A CA 1
ATOM 763 C C . LYS A 1 96 ? 19.439 3.428 -9.073 1.00 87.56 96 LYS A C 1
ATOM 765 O O . LYS A 1 96 ? 19.650 4.358 -8.301 1.00 87.56 96 LYS A O 1
ATOM 770 N N . GLY A 1 97 ? 18.196 3.062 -9.400 1.00 86.44 97 GLY A N 1
ATOM 771 C CA . GLY A 1 97 ? 16.979 3.688 -8.872 1.00 86.44 97 GLY A CA 1
ATOM 772 C C . GLY A 1 97 ? 15.944 4.039 -9.944 1.00 86.44 97 GLY A C 1
ATOM 773 O O . GLY A 1 97 ? 16.258 4.155 -11.123 1.00 86.44 97 GLY A O 1
ATOM 774 N N . ALA A 1 98 ? 14.693 4.256 -9.526 1.00 87.94 98 ALA A N 1
ATOM 775 C CA . ALA A 1 98 ? 13.559 4.424 -10.445 1.00 87.94 98 ALA A CA 1
ATOM 776 C C . ALA A 1 98 ? 13.617 5.703 -11.304 1.00 87.94 98 ALA A C 1
ATOM 778 O O . ALA A 1 98 ? 13.083 5.726 -12.409 1.00 87.94 98 ALA A O 1
ATOM 779 N N . GLN A 1 99 ? 14.263 6.757 -10.800 1.00 90.62 99 GLN A N 1
ATOM 780 C CA . GLN A 1 99 ? 14.451 8.029 -11.513 1.00 90.62 99 GLN A CA 1
ATOM 781 C C . GLN A 1 99 ? 15.813 8.118 -12.214 1.00 90.62 99 GLN A C 1
ATOM 783 O O . GLN A 1 99 ? 16.140 9.137 -12.817 1.00 90.62 99 GLN A O 1
ATOM 788 N N . LYS A 1 100 ? 16.639 7.071 -12.119 1.00 92.69 100 LYS A N 1
ATOM 789 C CA . LYS A 1 100 ? 17.934 7.019 -12.795 1.00 92.69 100 LYS A CA 1
ATOM 790 C C . LYS A 1 100 ? 17.776 6.365 -14.162 1.00 92.69 100 LYS A C 1
ATOM 792 O O . LYS A 1 100 ? 16.826 5.618 -14.411 1.00 92.69 100 LYS A O 1
ATOM 797 N N . LYS A 1 101 ? 18.710 6.686 -15.053 1.00 93.25 101 LYS A N 1
ATOM 798 C CA . LYS A 1 101 ? 18.814 6.025 -16.348 1.00 93.25 101 LYS A CA 1
ATOM 799 C C . LYS A 1 101 ? 19.324 4.598 -16.163 1.00 93.25 101 LYS A C 1
ATOM 801 O O . LYS A 1 101 ? 20.164 4.347 -15.300 1.00 93.25 101 LYS A O 1
ATOM 806 N N . ILE A 1 102 ? 18.802 3.693 -16.976 1.00 94.38 102 ILE A N 1
ATOM 807 C CA . ILE A 1 102 ? 19.257 2.317 -17.121 1.00 94.38 102 ILE A CA 1
ATOM 808 C C . ILE A 1 102 ? 19.638 2.094 -18.585 1.00 94.38 102 ILE A C 1
ATOM 810 O O . ILE A 1 102 ? 18.957 2.595 -19.487 1.00 94.38 102 ILE A O 1
ATOM 814 N N . LYS A 1 103 ? 20.743 1.379 -18.808 1.00 94.75 103 LYS A N 1
ATOM 815 C CA . LYS A 1 103 ? 21.172 0.925 -20.134 1.00 94.75 103 LYS A CA 1
ATOM 816 C C . LYS A 1 103 ? 20.246 -0.201 -20.577 1.00 94.75 103 LYS A C 1
ATOM 818 O O . LYS A 1 103 ? 19.998 -1.100 -19.786 1.00 94.75 103 LYS A O 1
ATOM 823 N N . ILE A 1 104 ? 19.718 -0.140 -21.790 1.00 94.69 104 ILE A N 1
ATOM 824 C CA . ILE A 1 104 ? 18.795 -1.122 -22.367 1.00 94.69 104 ILE A CA 1
ATOM 825 C C . ILE A 1 104 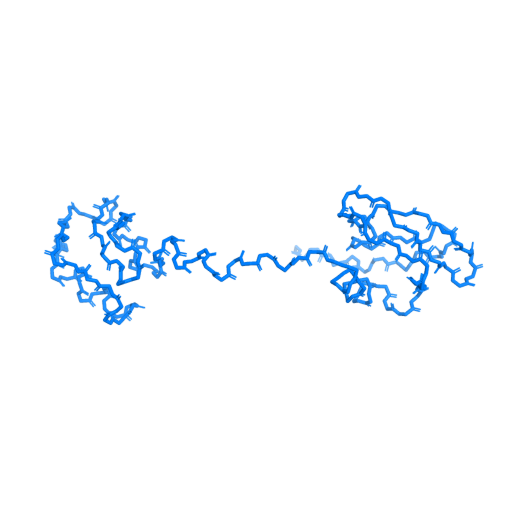? 19.303 -1.449 -23.761 1.00 94.69 104 ILE A C 1
ATOM 827 O O . ILE A 1 104 ? 19.626 -0.541 -24.528 1.00 94.69 104 ILE A O 1
ATOM 831 N N . ILE A 1 105 ? 19.369 -2.727 -24.106 1.00 95.00 105 ILE A N 1
ATOM 832 C CA . ILE A 1 105 ? 19.881 -3.170 -25.398 1.00 95.00 105 ILE A CA 1
ATOM 833 C C . ILE A 1 105 ? 18.695 -3.552 -26.277 1.00 95.00 105 ILE A C 1
ATOM 835 O O . ILE A 1 105 ? 17.912 -4.447 -25.966 1.00 95.00 105 ILE A O 1
ATOM 839 N N . CYS A 1 106 ? 18.526 -2.830 -27.383 1.00 93.75 106 CYS A N 1
ATOM 840 C CA . CYS A 1 106 ? 17.618 -3.237 -28.441 1.00 93.75 106 CYS A CA 1
ATOM 841 C C . CYS A 1 106 ? 18.361 -4.190 -29.385 1.00 93.75 106 CYS A C 1
ATOM 843 O O . CYS A 1 106 ? 19.337 -3.748 -29.991 1.00 93.75 106 CYS A O 1
ATOM 845 N N . PRO A 1 107 ? 17.885 -5.432 -29.590 1.00 91.75 107 PRO A N 1
ATOM 846 C CA . PRO A 1 107 ? 18.565 -6.398 -30.456 1.00 91.75 107 PRO A CA 1
ATOM 847 C C . PRO A 1 107 ? 18.802 -5.904 -31.891 1.00 91.75 107 PRO A C 1
ATOM 849 O O . PRO A 1 107 ? 19.753 -6.324 -32.533 1.00 91.75 107 PRO A O 1
ATOM 852 N N . THR A 1 108 ? 17.966 -4.987 -32.394 1.00 92.12 108 THR A N 1
ATOM 853 C CA . THR A 1 108 ? 18.054 -4.469 -33.771 1.00 92.12 108 THR A CA 1
ATOM 854 C C . THR A 1 108 ? 18.727 -3.100 -33.891 1.00 92.12 108 THR A C 1
ATOM 856 O O . THR A 1 108 ? 19.144 -2.723 -34.978 1.00 92.12 108 THR A O 1
ATOM 859 N N . HIS A 1 109 ? 18.795 -2.313 -32.811 1.00 93.31 109 HIS A N 1
ATOM 860 C CA . HIS A 1 109 ? 19.242 -0.908 -32.860 1.00 93.31 109 HIS A CA 1
ATOM 861 C C . HIS A 1 109 ? 20.369 -0.576 -31.875 1.00 93.31 109 HIS A C 1
ATOM 863 O O . HIS A 1 109 ? 20.808 0.575 -31.825 1.00 93.31 109 HIS A O 1
ATOM 869 N N . GLY A 1 110 ? 20.819 -1.561 -31.097 1.00 92.06 110 GLY A N 1
ATOM 870 C CA . GLY A 1 110 ? 21.893 -1.426 -30.123 1.00 92.06 110 GLY A CA 1
ATOM 871 C C . GLY A 1 110 ? 21.452 -0.849 -28.777 1.00 92.06 110 GLY A C 1
ATOM 872 O O . GLY A 1 110 ? 20.261 -0.760 -28.453 1.00 92.06 110 GLY A O 1
ATOM 873 N N . ALA A 1 111 ? 22.448 -0.489 -27.969 1.00 93.44 111 ALA A N 1
ATOM 874 C CA . ALA A 1 111 ? 22.255 0.035 -26.624 1.00 93.44 111 ALA A CA 1
ATOM 875 C C . ALA A 1 111 ? 21.712 1.472 -26.632 1.00 93.44 111 ALA A C 1
ATOM 877 O O . ALA A 1 111 ? 22.145 2.325 -27.405 1.00 93.44 111 ALA A O 1
ATOM 878 N N . PHE A 1 112 ? 20.782 1.751 -25.725 1.00 94.69 112 PHE A N 1
ATOM 879 C CA . PHE A 1 112 ? 20.244 3.080 -25.461 1.00 94.69 112 PHE A CA 1
ATOM 880 C C . PHE A 1 112 ? 19.941 3.238 -23.969 1.00 94.69 112 PHE A C 1
ATOM 882 O O . PHE A 1 112 ? 19.871 2.261 -23.225 1.00 94.69 112 PHE A O 1
ATOM 889 N N . GLU A 1 113 ? 19.752 4.473 -23.514 1.00 94.31 113 GLU A N 1
ATOM 890 C CA . GLU A 1 113 ? 19.432 4.756 -22.115 1.00 94.31 113 GLU A CA 1
ATOM 891 C C . GLU A 1 113 ? 18.010 5.284 -21.956 1.00 94.31 113 GLU A C 1
ATOM 893 O O . GLU A 1 113 ? 17.553 6.134 -22.726 1.00 94.31 113 GLU A O 1
ATOM 898 N N . GLN A 1 114 ? 17.321 4.842 -20.905 1.00 93.44 114 GLN A N 1
ATOM 899 C CA . GLN A 1 114 ? 16.046 5.428 -20.484 1.00 93.44 114 GLN A CA 1
ATOM 900 C C . GLN A 1 114 ? 15.955 5.535 -18.974 1.00 93.44 114 GLN A C 1
ATOM 902 O O . GLN A 1 114 ? 16.515 4.721 -18.249 1.00 93.44 114 GLN A O 1
ATOM 907 N N . VAL A 1 115 ? 15.199 6.520 -18.485 1.00 95.06 115 VAL A N 1
ATOM 908 C CA . VAL A 1 115 ? 14.783 6.539 -17.079 1.00 95.06 115 VAL A CA 1
ATOM 909 C C . VAL A 1 115 ? 13.973 5.276 -16.807 1.00 95.06 115 VAL A C 1
ATOM 911 O O . VAL A 1 115 ? 13.010 5.001 -17.528 1.00 95.06 115 VAL A O 1
ATOM 914 N N . VAL A 1 116 ? 14.345 4.534 -15.761 1.00 93.69 116 VAL A N 1
ATOM 915 C CA . VAL A 1 116 ? 13.701 3.271 -15.366 1.00 93.69 116 VAL A CA 1
ATOM 916 C C . VAL A 1 116 ? 12.181 3.411 -15.349 1.00 93.69 116 VAL A C 1
ATOM 918 O O . VAL A 1 116 ? 11.479 2.607 -15.956 1.00 93.69 116 VAL A O 1
ATOM 921 N N . ASN A 1 117 ? 11.660 4.454 -14.698 1.00 93.25 117 ASN A N 1
ATOM 922 C CA . ASN A 1 117 ? 10.221 4.658 -14.610 1.00 93.25 117 ASN A CA 1
ATOM 923 C C . ASN A 1 117 ? 9.585 4.863 -15.993 1.00 93.25 117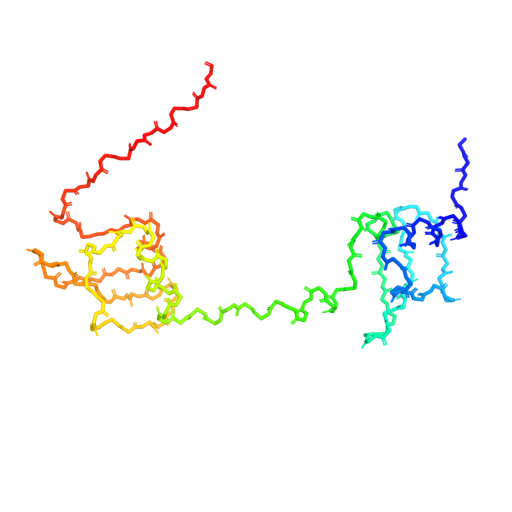 ASN A C 1
ATOM 925 O O . ASN A 1 117 ? 8.561 4.259 -16.277 1.00 93.25 117 ASN A O 1
ATOM 929 N N . ASN A 1 118 ? 10.194 5.652 -16.883 1.00 93.88 118 ASN A N 1
ATOM 930 C CA . ASN A 1 118 ? 9.658 5.877 -18.231 1.00 93.88 118 ASN A CA 1
ATOM 931 C C . ASN A 1 118 ? 9.629 4.580 -19.041 1.00 93.88 118 ASN A C 1
ATOM 933 O O . ASN A 1 118 ? 8.647 4.311 -19.738 1.00 93.88 118 ASN A O 1
ATOM 937 N N . HIS A 1 119 ? 10.673 3.758 -18.918 1.00 94.38 119 HIS A N 1
ATOM 938 C CA . HIS A 1 119 ? 10.716 2.443 -19.545 1.00 94.38 119 HIS A CA 1
ATOM 939 C C . HIS A 1 119 ? 9.584 1.540 -19.033 1.00 94.38 119 HIS A C 1
ATOM 941 O O . HIS A 1 119 ? 8.861 0.936 -19.827 1.00 94.38 119 HIS A O 1
ATOM 947 N N . LEU A 1 120 ? 9.352 1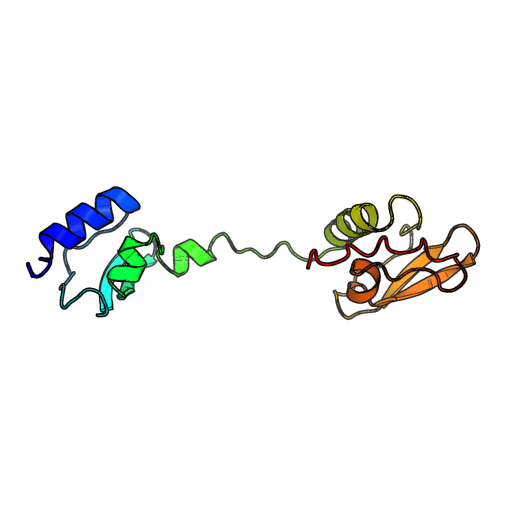.539 -17.716 1.00 92.12 120 LEU A N 1
ATOM 948 C CA . LEU A 1 120 ? 8.244 0.822 -17.078 1.00 92.12 120 LEU A CA 1
ATOM 949 C C . LEU A 1 120 ? 6.846 1.419 -17.370 1.00 92.12 120 LEU A C 1
ATOM 951 O O . LEU A 1 120 ? 5.842 0.818 -17.009 1.00 92.12 120 LEU A O 1
ATOM 955 N N . HIS A 1 121 ? 6.745 2.562 -18.051 1.00 91.25 121 HIS A N 1
ATOM 956 C CA . HIS A 1 121 ? 5.477 3.079 -18.596 1.00 91.25 121 HIS A CA 1
ATOM 957 C C . HIS A 1 121 ? 5.280 2.723 -20.081 1.00 91.25 121 HIS A C 1
ATOM 959 O O . HIS A 1 121 ? 4.371 3.232 -20.745 1.00 91.25 121 HIS A O 1
ATOM 965 N N . GLY A 1 122 ? 6.133 1.848 -20.619 1.00 89.12 122 GLY A N 1
ATOM 966 C CA . GLY A 1 122 ? 6.084 1.411 -22.011 1.00 89.12 122 GLY A CA 1
ATOM 967 C C . GLY A 1 122 ? 6.948 2.243 -22.958 1.00 89.12 122 GLY A C 1
ATOM 968 O O . GLY A 1 122 ? 6.847 2.061 -24.171 1.00 89.12 122 GLY A O 1
ATOM 969 N N . SER A 1 123 ? 7.813 3.128 -22.448 1.00 91.75 123 SER A N 1
ATOM 970 C CA . SER A 1 123 ? 8.832 3.758 -23.299 1.00 91.75 123 SER A CA 1
ATOM 971 C C . SER A 1 123 ? 9.842 2.708 -23.755 1.00 91.75 123 SER A C 1
ATOM 973 O O . SER A 1 123 ? 10.183 1.793 -23.011 1.00 91.75 123 SER A O 1
ATOM 975 N N . GLY A 1 124 ? 10.317 2.826 -24.989 1.00 90.38 124 GLY A N 1
ATOM 976 C CA . GLY A 1 124 ? 11.235 1.861 -25.586 1.00 90.38 124 GLY A CA 1
ATOM 977 C C . GLY A 1 124 ? 12.155 2.510 -26.608 1.00 90.38 124 GLY A C 1
ATOM 978 O O . GLY A 1 124 ? 12.202 3.737 -26.694 1.00 90.38 124 GLY A O 1
ATOM 979 N N . CYS A 1 125 ? 12.866 1.695 -27.384 1.00 91.31 125 CYS A N 1
ATOM 980 C CA . CYS A 1 125 ? 13.758 2.182 -28.434 1.00 91.31 125 CYS A CA 1
ATOM 981 C C . CYS A 1 125 ? 13.000 3.097 -29.413 1.00 91.31 125 CYS A C 1
ATOM 983 O O . CYS A 1 125 ? 11.962 2.704 -29.948 1.00 91.31 125 CYS A O 1
ATOM 985 N N . SER A 1 126 ? 13.522 4.304 -29.651 1.00 88.25 126 SER A N 1
ATOM 986 C CA . SER A 1 126 ? 12.913 5.317 -30.528 1.00 88.25 126 SER A CA 1
ATOM 987 C C . SER A 1 126 ? 12.907 4.919 -32.002 1.00 88.25 126 SER A C 1
ATOM 989 O O . SER A 1 126 ? 12.052 5.382 -32.749 1.00 88.25 126 SER A O 1
ATOM 991 N N . ARG A 1 127 ? 13.844 4.053 -32.401 1.00 88.12 127 ARG A N 1
ATOM 992 C CA . ARG A 1 127 ? 13.972 3.523 -33.763 1.00 88.12 127 ARG A CA 1
ATOM 993 C C . ARG A 1 127 ? 13.069 2.312 -34.008 1.00 88.12 127 ARG A C 1
ATOM 995 O O . ARG A 1 127 ? 12.793 1.972 -35.150 1.00 88.12 127 ARG A O 1
ATOM 1002 N N . CYS A 1 128 ? 12.575 1.668 -32.947 1.00 86.75 128 CYS A N 1
ATOM 1003 C CA . CYS A 1 128 ? 11.619 0.578 -33.094 1.00 86.75 128 CYS A CA 1
ATOM 1004 C C . CYS A 1 128 ? 10.225 1.113 -33.444 1.00 86.75 128 CYS A C 1
ATOM 1006 O O . CYS A 1 128 ? 9.754 2.050 -32.790 1.00 86.75 128 CYS A O 1
ATOM 1008 N N . PRO A 1 129 ? 9.498 0.456 -34.364 1.00 80.06 129 PRO A N 1
ATOM 1009 C CA . PRO A 1 129 ? 8.111 0.799 -34.629 1.00 80.06 129 PRO A CA 1
ATOM 1010 C C . PRO A 1 129 ? 7.287 0.661 -33.342 1.00 80.06 129 PRO A C 1
ATOM 1012 O O . PRO A 1 129 ? 7.328 -0.360 -32.641 1.00 80.06 129 PRO A O 1
ATOM 1015 N N . ARG A 1 130 ? 6.552 1.723 -32.992 1.00 73.06 130 ARG A N 1
ATOM 1016 C CA . ARG A 1 130 ? 5.630 1.702 -31.853 1.00 73.06 130 ARG A CA 1
ATOM 1017 C C . ARG A 1 130 ? 4.431 0.840 -32.238 1.00 73.06 130 ARG A C 1
ATOM 1019 O O . ARG A 1 130 ? 3.729 1.161 -33.193 1.00 73.06 130 ARG A O 1
ATOM 1026 N N . LYS A 1 131 ? 4.164 -0.234 -31.486 1.00 64.94 131 LYS A N 1
ATOM 1027 C CA . LYS A 1 131 ? 2.880 -0.941 -31.606 1.00 64.94 131 LYS A CA 1
ATOM 1028 C C . LYS A 1 131 ? 1.775 0.072 -31.284 1.00 64.94 131 LYS A C 1
ATOM 1030 O O . LYS A 1 131 ? 1.853 0.736 -30.247 1.00 64.94 131 LYS A O 1
ATOM 1035 N N . LYS A 1 132 ? 0.796 0.242 -32.182 1.00 54.91 132 LYS A N 1
ATOM 1036 C CA . LYS A 1 132 ? -0.351 1.136 -31.957 1.00 54.91 132 LYS A CA 1
ATOM 1037 C C . LYS A 1 132 ? -0.985 0.746 -30.619 1.00 54.91 132 LYS A C 1
ATOM 1039 O O . LYS A 1 132 ? -1.348 -0.413 -30.432 1.00 54.91 132 LYS A O 1
ATOM 1044 N N . ARG A 1 133 ? -1.075 1.682 -29.668 1.00 52.50 133 ARG A N 1
ATOM 1045 C CA .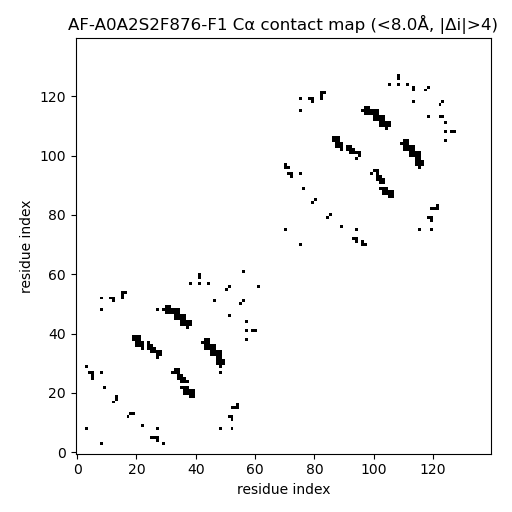 ARG A 1 133 ? -1.857 1.456 -28.447 1.00 52.50 133 ARG A CA 1
ATOM 1046 C C . ARG A 1 133 ? -3.299 1.233 -28.897 1.00 52.50 133 ARG A C 1
ATOM 1048 O O . ARG A 1 133 ? -3.860 2.118 -29.535 1.00 52.50 133 ARG A O 1
ATOM 1055 N N . ALA A 1 134 ? -3.877 0.074 -28.587 1.00 50.25 134 ALA A N 1
ATOM 1056 C CA . ALA A 1 134 ? -5.320 -0.094 -28.664 1.00 50.25 134 ALA A CA 1
ATOM 1057 C C . ALA A 1 134 ? -5.924 0.907 -27.673 1.00 50.25 134 ALA A C 1
ATOM 1059 O O . ALA A 1 134 ? -5.832 0.733 -26.456 1.00 50.25 134 ALA A O 1
ATOM 1060 N N . THR A 1 135 ? -6.435 2.021 -28.186 1.00 48.03 135 THR A N 1
ATOM 1061 C CA . THR A 1 135 ? -7.195 2.976 -27.397 1.00 48.03 135 THR A CA 1
ATOM 1062 C C . THR A 1 135 ? -8.459 2.254 -26.953 1.00 48.03 135 THR A C 1
ATOM 1064 O O . THR A 1 135 ? -9.334 1.954 -27.760 1.00 48.03 135 THR A O 1
ATOM 1067 N N . LYS A 1 136 ? -8.562 1.928 -25.660 1.00 47.53 136 LYS A N 1
ATOM 1068 C CA . LYS A 1 136 ? -9.870 1.645 -25.070 1.00 47.53 136 LYS A CA 1
ATOM 1069 C C . LYS A 1 136 ? -10.664 2.945 -25.193 1.00 47.53 136 LYS A C 1
ATOM 1071 O O . LYS A 1 136 ? -10.407 3.881 -24.438 1.00 47.53 136 LYS A O 1
ATOM 1076 N N . LYS A 1 137 ? -11.538 3.040 -26.201 1.00 40.75 137 LYS A N 1
ATOM 1077 C CA . LYS A 1 137 ? -12.551 4.099 -26.265 1.00 40.75 137 LYS A CA 1
ATOM 1078 C C . LYS A 1 137 ? -13.329 4.057 -24.941 1.00 40.75 137 LYS A C 1
ATOM 1080 O O . LYS A 1 137 ? -13.749 2.963 -24.558 1.00 40.75 137 LYS A O 1
ATOM 1085 N N . PRO A 1 138 ? -13.503 5.178 -24.226 1.00 50.28 138 PRO A N 1
ATOM 1086 C CA . PRO A 1 138 ? -14.525 5.237 -23.197 1.00 50.28 138 PRO A CA 1
ATOM 1087 C C . PRO A 1 138 ? -15.881 5.055 -23.886 1.00 50.28 138 PRO A C 1
ATOM 1089 O O . PRO A 1 138 ? -16.154 5.696 -24.901 1.00 50.28 138 PRO A O 1
ATOM 1092 N N . ASN A 1 139 ? -16.670 4.116 -23.370 1.00 46.72 139 ASN A N 1
ATOM 1093 C CA . ASN A 1 139 ? -18.063 3.934 -23.750 1.00 46.72 139 ASN A CA 1
ATOM 1094 C C . ASN A 1 139 ? -18.809 5.198 -23.290 1.00 46.72 139 ASN A C 1
ATOM 1096 O O . ASN A 1 139 ? -18.862 5.452 -22.085 1.00 46.72 139 ASN A O 1
ATOM 1100 N N . VAL A 1 140 ? -19.282 6.003 -24.242 1.00 50.34 140 VAL A N 1
ATOM 1101 C CA . VAL A 1 140 ? -20.374 6.970 -24.050 1.00 50.34 140 VAL A CA 1
ATOM 1102 C C . VAL A 1 140 ? -21.625 6.308 -24.588 1.00 50.34 140 VAL A C 1
ATOM 1104 O O . VAL A 1 140 ? -21.520 5.744 -25.702 1.00 50.34 140 VAL A O 1
#

Sequence (140 aa):
MKKLSLEDFIKKSRIVHGDKYDYSESVYKGALQKIKIICPTHGAFEQIANNHLQGMNCPNCANTDKAKPKKNLDSFLKKAKTIHGDKYDYSESVYKGAQKKIKIICPTHGAFEQVVNNHLHGSGCSRCPRKKRATKKPNV

Organism: NCBI:txid1871111

Foldseek 3Di:
DDFQAPVNLVVLLCVQPNPQKDQPVWDDPHQQDWTWIAGPVPGIDIDRSVVSSVNDDDPVVVCVPPPPPPPAPVVLVVLLCVQQNPQWDQPVWHDPDQQDWTWIAGPVPGIDIDRSVVSSVNDDDPPDDDDPPPPPPPDD

Mean predicted aligned error: 12.51 Å